Protein AF-A0A6I1W749-F1 (afdb_monomer)

Nearest PDB structures (foldseek):
  5ts2-assembly1_A  TM=9.775E-01  e=1.033E-12  Pseudomonas aeruginosa LESB58
  1qjc-assembly1_B  TM=9.951E-01  e=1.289E-10  Escherichia coli
  9iyg-assembly3_F  TM=9.782E-01  e=4.307E-10  Enterobacter sp. 638
  3l93-assembly1_A  TM=9.966E-01  e=7.873E-10  Yersinia pestis CO92
  3otw-assembly1_C  TM=9.617E-01  e=1.503E-08  Helicobacter pylori 26695

Secondary structure (DSSP, 8-state):
-TGGGTSS-EEEEEE--GGG--SS-HHHHHHHHHHHHTT-TTEEEEEE-S-HHHHHHHTT---------SHHHHHHHHHHHHHHHHH-TT--

Structure (mmCIF, N/CA/C/O backbone):
data_AF-A0A6I1W749-F1
#
_entry.id   AF-A0A6I1W749-F1
#
loop_
_atom_site.group_PDB
_atom_site.id
_atom_site.type_symbol
_atom_site.label_atom_id
_atom_site.label_alt_id
_atom_site.label_comp_id
_atom_site.label_asym_id
_atom_site.label_entity_id
_atom_site.label_seq_id
_atom_site.pdbx_PDB_ins_code
_atom_site.Cartn_x
_atom_site.Cartn_y
_atom_site.Cartn_z
_atom_site.occupancy
_atom_site.B_iso_or_equiv
_atom_site.auth_seq_id
_atom_site.auth_comp_id
_atom_site.auth_asym_id
_atom_site.auth_atom_id
_atom_site.pdbx_PDB_model_num
ATOM 1 N N . GLU A 1 1 ? -8.468 -7.396 -4.852 1.00 91.69 1 GLU A N 1
ATOM 2 C CA . GLU A 1 1 ? -9.906 -7.712 -4.662 1.00 91.69 1 GLU A CA 1
ATOM 3 C C . GLU A 1 1 ? -10.247 -8.398 -3.341 1.00 91.69 1 GLU A C 1
ATOM 5 O O . GLU A 1 1 ? -11.139 -7.921 -2.668 1.00 91.69 1 GLU A O 1
ATOM 10 N N . ARG A 1 2 ? -9.590 -9.491 -2.913 1.00 95.44 2 ARG A N 1
ATOM 11 C CA . ARG A 1 2 ? -9.955 -10.167 -1.640 1.00 95.44 2 ARG A CA 1
ATOM 12 C C . ARG A 1 2 ? -10.018 -9.211 -0.439 1.00 95.44 2 ARG A C 1
ATOM 14 O O . ARG A 1 2 ? -10.986 -9.243 0.305 1.00 95.44 2 ARG A O 1
ATOM 21 N N . ALA A 1 3 ? -9.024 -8.331 -0.324 1.00 94.75 3 ALA A N 1
ATOM 22 C CA . ALA A 1 3 ? -8.960 -7.277 0.686 1.00 94.75 3 ALA A CA 1
ATOM 23 C C . ALA A 1 3 ? -10.212 -6.388 0.719 1.00 94.75 3 ALA A C 1
ATOM 25 O O . ALA A 1 3 ? -10.776 -6.155 1.778 1.00 94.75 3 ALA A O 1
ATOM 26 N N . SER A 1 4 ? -10.685 -5.940 -0.448 1.00 95.69 4 SER A N 1
ATOM 27 C CA . SER A 1 4 ? -11.788 -4.979 -0.545 1.00 95.69 4 SER A CA 1
ATOM 28 C C . SER A 1 4 ? -13.137 -5.565 -0.124 1.00 95.69 4 SER A C 1
ATOM 30 O O . SER A 1 4 ? -14.099 -4.825 0.023 1.00 95.69 4 SER A O 1
ATOM 32 N N . ARG A 1 5 ? -13.224 -6.890 0.058 1.00 96.25 5 ARG A N 1
ATOM 33 C CA . ARG A 1 5 ? -14.405 -7.580 0.599 1.00 96.25 5 ARG A CA 1
ATOM 34 C C . ARG A 1 5 ? -14.325 -7.819 2.109 1.00 96.25 5 ARG A C 1
ATOM 36 O O . ARG A 1 5 ? -15.308 -8.259 2.688 1.00 96.25 5 ARG A O 1
ATOM 43 N N . LEU A 1 6 ? -13.151 -7.620 2.709 1.00 95.31 6 LEU A N 1
ATOM 44 C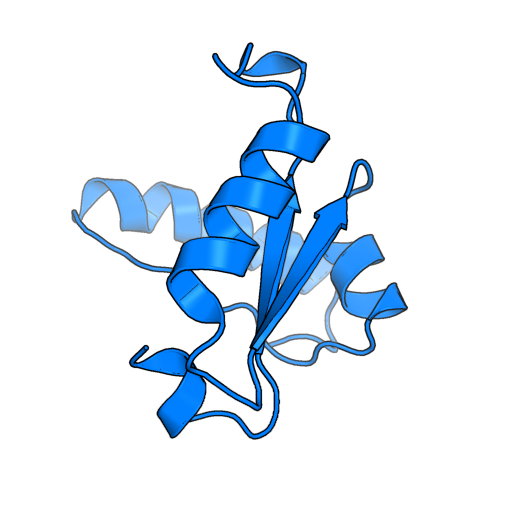 CA . LEU A 1 6 ? -12.872 -7.902 4.121 1.00 95.31 6 LEU A CA 1
ATOM 45 C C . LEU A 1 6 ? -12.735 -6.631 4.962 1.00 95.31 6 LEU A C 1
ATOM 47 O O . LEU A 1 6 ? -12.941 -6.693 6.167 1.00 95.31 6 LEU A O 1
ATOM 51 N N . PHE A 1 7 ? -12.381 -5.509 4.334 1.00 95.50 7 PHE A N 1
ATOM 52 C CA . PHE A 1 7 ? -12.157 -4.230 4.999 1.00 95.50 7 PHE A CA 1
ATOM 53 C C . PHE A 1 7 ? -13.070 -3.154 4.420 1.00 95.50 7 PHE A C 1
ATOM 55 O O . PHE A 1 7 ? -13.325 -3.138 3.212 1.00 95.50 7 PHE A O 1
ATOM 62 N N . ASP A 1 8 ? -13.506 -2.230 5.275 1.00 94.88 8 ASP A N 1
ATOM 63 C CA . ASP A 1 8 ? -14.343 -1.097 4.875 1.00 94.88 8 ASP A CA 1
ATOM 64 C C . ASP A 1 8 ? -13.615 -0.168 3.900 1.00 94.88 8 ASP A C 1
ATOM 66 O O . ASP A 1 8 ? -14.215 0.272 2.925 1.00 94.88 8 ASP A O 1
ATOM 70 N N . HIS A 1 9 ? -12.315 0.067 4.118 1.00 96.69 9 HIS A N 1
ATOM 71 C CA . HIS A 1 9 ? -11.441 0.863 3.250 1.00 96.69 9 HIS A CA 1
ATOM 72 C C . HIS A 1 9 ? -10.099 0.163 3.043 1.00 96.69 9 HIS A C 1
ATOM 74 O O . HIS A 1 9 ? -9.533 -0.404 3.979 1.00 96.69 9 HIS A O 1
ATOM 80 N N . VAL A 1 10 ? -9.570 0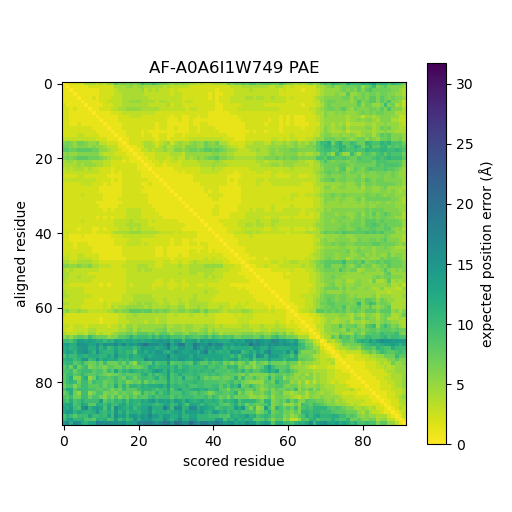.206 1.821 1.00 97.50 10 VAL A N 1
ATOM 81 C CA . VAL A 1 10 ? -8.279 -0.396 1.469 1.00 97.50 10 VAL A CA 1
ATOM 82 C C . VAL A 1 10 ? -7.414 0.618 0.737 1.00 97.50 10 VAL A C 1
ATOM 84 O O . VAL A 1 10 ? -7.786 1.123 -0.318 1.00 97.50 10 VAL A O 1
ATOM 87 N N . ILE 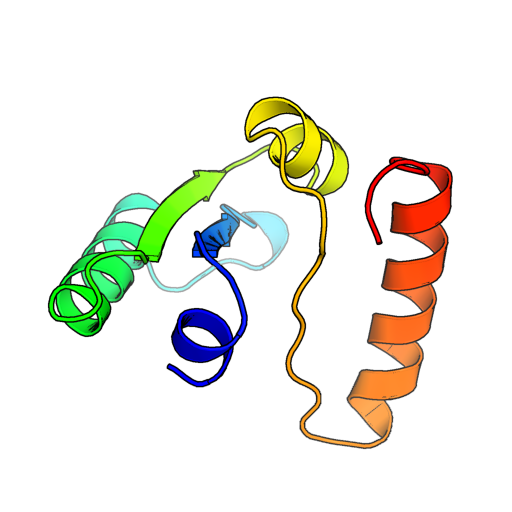A 1 11 ? -6.203 0.840 1.245 1.00 97.75 11 ILE A N 1
ATOM 88 C CA . ILE A 1 11 ? -5.215 1.718 0.612 1.00 97.75 11 ILE A CA 1
ATOM 89 C C . ILE A 1 11 ? -4.123 0.864 -0.034 1.00 97.75 11 ILE A C 1
ATOM 91 O O . ILE A 1 11 ? -3.373 0.155 0.640 1.00 97.75 11 ILE A O 1
ATOM 95 N N . ILE A 1 12 ? -3.997 0.951 -1.355 1.00 97.44 12 ILE A N 1
ATOM 96 C CA . ILE A 1 12 ? -2.856 0.417 -2.098 1.00 97.44 12 ILE A CA 1
ATOM 97 C C . ILE A 1 12 ? -1.719 1.434 -2.002 1.00 97.44 12 ILE A C 1
ATOM 99 O O . ILE A 1 12 ? -1.672 2.424 -2.734 1.00 97.44 12 ILE A O 1
ATOM 103 N N . ALA A 1 13 ? -0.789 1.170 -1.085 1.00 96.75 13 ALA A N 1
ATOM 104 C CA . ALA A 1 13 ? 0.380 2.006 -0.846 1.00 96.75 13 ALA A CA 1
ATOM 105 C C . ALA A 1 13 ? 1.520 1.669 -1.826 1.00 96.75 13 ALA A C 1
ATOM 107 O O . ALA A 1 13 ? 2.188 0.638 -1.710 1.00 96.75 13 ALA A O 1
ATOM 108 N N . VAL A 1 14 ? 1.779 2.551 -2.792 1.00 97.31 14 VAL A N 1
ATOM 109 C CA . VAL A 1 14 ? 2.833 2.379 -3.799 1.00 97.31 14 VAL A CA 1
ATOM 110 C C . VAL A 1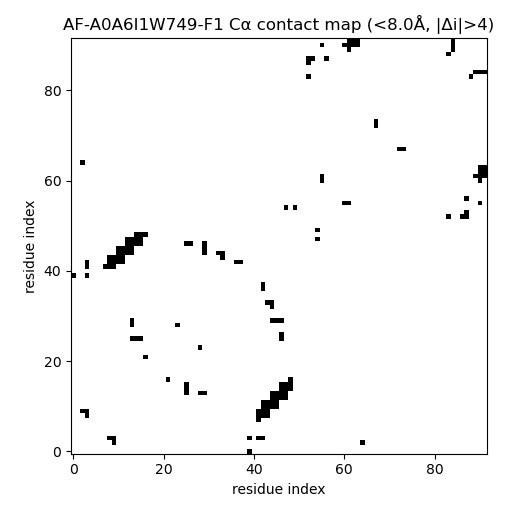 14 ? 4.120 3.051 -3.322 1.00 97.31 14 VAL A C 1
ATOM 112 O O . VAL A 1 14 ? 4.248 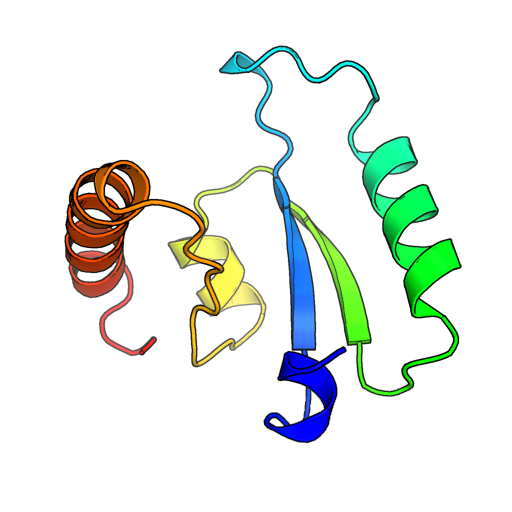4.273 -3.324 1.00 97.31 14 VAL A O 1
ATOM 115 N N . ALA A 1 15 ? 5.117 2.257 -2.935 1.00 96.00 15 ALA A N 1
ATOM 116 C CA . ALA A 1 15 ? 6.390 2.795 -2.457 1.00 96.00 15 ALA A CA 1
ATOM 117 C C . ALA A 1 15 ? 7.229 3.404 -3.598 1.00 96.00 15 ALA A C 1
ATOM 119 O O . ALA A 1 15 ? 7.371 2.807 -4.672 1.00 96.00 15 ALA A O 1
ATOM 120 N N . ALA A 1 16 ? 7.862 4.556 -3.360 1.00 95.25 16 ALA A N 1
ATOM 121 C CA . ALA A 1 16 ? 8.808 5.175 -4.293 1.00 95.25 16 ALA A CA 1
ATOM 122 C C . ALA A 1 16 ? 10.008 4.254 -4.581 1.00 95.25 16 ALA A C 1
ATOM 124 O O . ALA A 1 16 ? 10.373 4.056 -5.735 1.00 95.25 16 ALA A O 1
ATOM 125 N N . SER A 1 17 ? 10.574 3.655 -3.526 1.00 91.44 17 SER A N 1
ATOM 126 C CA . SER A 1 17 ? 11.647 2.644 -3.565 1.00 91.44 17 SER A CA 1
ATOM 127 C C . SER A 1 17 ? 12.804 2.926 -4.549 1.00 91.44 17 SER A C 1
ATOM 129 O O . SER A 1 17 ? 13.183 2.022 -5.295 1.00 91.44 17 SER A O 1
ATOM 131 N N . PRO A 1 18 ? 13.442 4.115 -4.528 1.00 87.38 18 PRO A N 1
ATOM 132 C CA . PRO A 1 18 ? 14.486 4.468 -5.498 1.00 87.38 18 PRO A CA 1
ATOM 133 C C . PRO A 1 18 ? 15.673 3.493 -5.483 1.00 87.38 18 PRO A C 1
ATOM 135 O O . PRO A 1 18 ? 16.186 3.137 -6.533 1.00 87.38 18 PRO A O 1
ATOM 138 N N . LYS A 1 19 ? 16.047 2.956 -4.311 1.00 90.12 19 LYS A N 1
ATOM 139 C CA . LYS A 1 19 ? 17.128 1.959 -4.179 1.00 90.12 19 LYS A CA 1
ATOM 140 C C . LYS A 1 19 ? 16.879 0.656 -4.951 1.00 90.12 19 LYS A C 1
ATOM 142 O O . LYS A 1 19 ? 17.828 -0.069 -5.219 1.00 90.12 19 LYS A O 1
ATOM 147 N N . LYS A 1 20 ? 15.619 0.337 -5.269 1.00 90.31 20 LYS A N 1
ATOM 148 C CA . LYS A 1 20 ? 15.243 -0.859 -6.038 1.00 90.31 20 LYS A CA 1
ATOM 149 C C . LYS A 1 20 ? 15.203 -0.603 -7.549 1.00 90.31 20 LYS A C 1
ATOM 151 O O . LYS A 1 20 ? 14.882 -1.529 -8.281 1.00 90.31 20 LYS A O 1
ATOM 156 N N . ASN A 1 21 ? 15.499 0.622 -7.999 1.00 90.62 21 ASN A N 1
ATOM 157 C CA . ASN A 1 21 ? 15.449 1.057 -9.398 1.00 90.62 21 ASN A CA 1
ATOM 158 C C . ASN A 1 21 ? 14.202 0.548 -10.152 1.00 90.62 21 ASN A C 1
ATOM 160 O O . ASN A 1 21 ? 14.333 -0.250 -11.082 1.00 90.62 21 ASN A O 1
ATOM 164 N N . PRO A 1 22 ? 12.980 0.953 -9.746 1.00 94.56 22 PRO A N 1
ATOM 165 C CA . PRO A 1 22 ? 11.761 0.518 -10.422 1.00 94.56 22 PRO A CA 1
ATOM 166 C C . PRO A 1 22 ? 11.767 0.930 -11.898 1.00 94.56 22 PRO A C 1
ATOM 168 O O . PRO A 1 22 ? 12.185 2.037 -12.225 1.00 94.56 22 PRO A O 1
ATOM 171 N N . LEU A 1 23 ? 11.234 0.070 -12.771 1.00 96.12 23 LEU A N 1
ATOM 172 C CA . LEU A 1 23 ? 11.153 0.338 -14.213 1.00 96.12 23 LEU A CA 1
ATOM 173 C C . LEU A 1 23 ? 10.325 1.591 -14.542 1.00 96.12 23 LEU A C 1
ATOM 175 O O . LEU A 1 23 ? 10.653 2.323 -15.470 1.00 96.12 23 LEU A O 1
ATOM 179 N N . PHE A 1 24 ? 9.253 1.826 -13.782 1.00 96.75 24 PHE A N 1
ATOM 180 C CA . PHE A 1 24 ? 8.341 2.948 -13.989 1.00 96.75 24 PHE A CA 1
ATOM 181 C C . PHE A 1 24 ? 8.447 3.984 -12.859 1.00 96.75 24 PHE A C 1
ATOM 183 O O .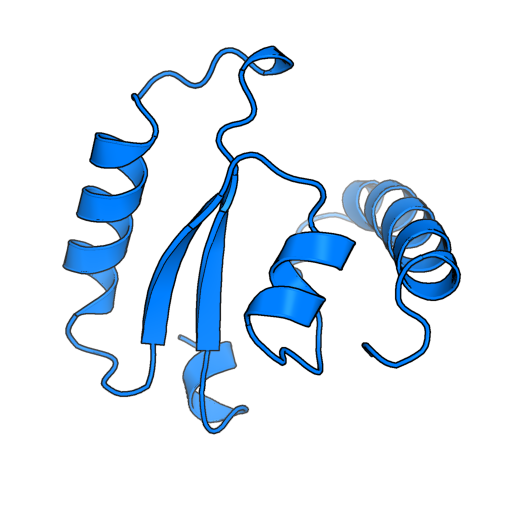 PHE A 1 24 ? 8.551 3.598 -11.681 1.00 96.75 24 PHE A O 1
ATOM 190 N N . PRO A 1 25 ? 8.330 5.289 -13.182 1.00 96.44 25 PRO A N 1
ATOM 191 C CA . PRO A 1 25 ? 8.181 6.349 -12.192 1.00 96.44 25 PRO A CA 1
ATOM 192 C C . PRO A 1 25 ? 7.026 6.076 -11.225 1.00 96.44 25 PRO A C 1
ATOM 194 O O . PRO A 1 25 ? 6.067 5.374 -11.553 1.00 96.44 25 PRO A O 1
ATOM 197 N N . LEU A 1 26 ? 7.109 6.641 -10.017 1.00 96.81 26 LEU A N 1
ATOM 198 C CA . LEU A 1 26 ? 6.077 6.461 -8.991 1.00 96.81 26 LEU A CA 1
ATOM 199 C C . LEU A 1 26 ? 4.686 6.859 -9.501 1.00 96.81 26 LEU A C 1
ATOM 201 O O . LEU A 1 26 ? 3.750 6.081 -9.353 1.00 96.81 26 LEU A O 1
ATOM 205 N N . GLU A 1 27 ? 4.576 8.023 -10.140 1.00 96.81 27 GLU A N 1
ATOM 206 C CA . GLU A 1 27 ? 3.316 8.548 -10.681 1.00 96.81 27 GLU A CA 1
ATOM 207 C C . GLU A 1 27 ? 2.675 7.576 -11.673 1.00 96.81 27 GLU A C 1
ATOM 209 O O . GLU A 1 27 ? 1.500 7.242 -11.545 1.00 96.81 27 GLU A O 1
ATOM 214 N N . GLN A 1 28 ? 3.471 7.029 -12.597 1.00 97.94 28 GLN A N 1
ATOM 215 C CA . GLN A 1 28 ? 2.984 6.059 -13.572 1.00 97.94 28 GLN A CA 1
ATOM 216 C C . GLN A 1 28 ? 2.501 4.766 -12.902 1.00 97.94 28 GLN A C 1
ATOM 218 O O . GLN A 1 28 ? 1.483 4.208 -13.301 1.00 97.94 28 GLN A O 1
ATOM 223 N N . ARG A 1 29 ? 3.191 4.282 -11.861 1.00 98.19 29 ARG A N 1
ATOM 224 C CA . ARG A 1 29 ? 2.762 3.083 -11.116 1.00 98.19 29 ARG A CA 1
ATOM 225 C C . ARG A 1 29 ? 1.466 3.312 -10.344 1.00 98.19 29 ARG A C 1
ATOM 227 O O . ARG A 1 29 ? 0.634 2.411 -10.300 1.00 98.19 29 ARG A O 1
ATOM 234 N N . VAL A 1 30 ? 1.305 4.493 -9.750 1.00 98.31 30 VAL A N 1
ATOM 235 C CA . VAL A 1 30 ? 0.065 4.894 -9.070 1.00 98.31 30 VAL A CA 1
ATOM 236 C C . VAL A 1 30 ? -1.087 4.948 -10.067 1.00 98.31 30 VAL A C 1
ATOM 238 O O . VAL A 1 30 ? -2.137 4.375 -9.797 1.00 98.31 30 VAL A O 1
ATOM 241 N N . GLU A 1 31 ? -0.882 5.564 -11.230 1.00 98.25 31 GLU A N 1
ATOM 242 C CA . GLU A 1 31 ? -1.925 5.686 -12.248 1.00 98.25 31 GLU A CA 1
ATOM 243 C C . GLU A 1 31 ? -2.359 4.324 -12.798 1.00 98.25 31 GLU A C 1
ATOM 245 O O . GLU A 1 31 ? -3.547 4.019 -12.846 1.00 98.25 31 GLU A O 1
ATOM 250 N N . LEU A 1 32 ? -1.398 3.452 -13.116 1.00 98.25 32 LEU A N 1
ATOM 251 C CA . LEU A 1 32 ? -1.695 2.090 -13.563 1.00 98.25 32 LEU A CA 1
ATOM 252 C C . LEU A 1 32 ? -2.495 1.307 -12.518 1.00 98.25 32 LEU A C 1
ATOM 254 O O . LEU A 1 32 ? -3.465 0.639 -12.867 1.00 98.25 32 LEU A O 1
ATOM 258 N N . ALA A 1 33 ? -2.103 1.389 -11.244 1.00 98.12 33 ALA A N 1
ATOM 259 C CA . ALA A 1 33 ? -2.820 0.720 -10.165 1.00 98.12 33 ALA A CA 1
ATOM 260 C C . ALA A 1 33 ? -4.236 1.291 -9.993 1.00 98.12 33 ALA A C 1
ATOM 262 O O . ALA A 1 33 ? -5.177 0.518 -9.845 1.00 98.12 33 ALA A O 1
ATOM 263 N N . ARG A 1 34 ? -4.404 2.616 -10.085 1.00 98.12 34 ARG A N 1
ATOM 264 C CA . ARG A 1 34 ? -5.710 3.283 -10.014 1.00 98.12 34 ARG A CA 1
ATOM 265 C C . ARG A 1 34 ? -6.641 2.824 -11.133 1.00 98.12 34 ARG A C 1
ATOM 267 O O . ARG A 1 34 ? -7.785 2.468 -10.859 1.00 98.12 34 ARG A O 1
ATOM 274 N N . GLU A 1 35 ? -6.151 2.772 -12.369 1.00 98.25 35 GLU A N 1
ATOM 275 C CA . GLU A 1 35 ? -6.953 2.363 -13.525 1.00 98.25 35 GLU A CA 1
ATOM 276 C C . GLU A 1 35 ? -7.469 0.926 -13.414 1.00 98.25 35 GLU A C 1
ATOM 278 O O . GLU A 1 35 ? -8.630 0.660 -13.730 1.00 98.25 35 GLU A O 1
ATOM 283 N N . VAL A 1 36 ? -6.641 -0.004 -12.931 1.00 97.88 36 VAL A N 1
ATOM 284 C CA . VAL A 1 36 ? -7.040 -1.416 -12.804 1.00 97.88 36 VAL A CA 1
ATOM 285 C C . VAL A 1 36 ? -7.894 -1.704 -11.571 1.00 97.88 36 VAL A C 1
ATOM 287 O O . VAL A 1 36 ? -8.491 -2.775 -11.503 1.00 97.88 36 VAL A O 1
ATOM 290 N N . THR A 1 37 ? -7.966 -0.790 -10.598 1.00 97.75 37 THR A N 1
ATOM 291 C CA . THR A 1 37 ? -8.798 -0.953 -9.392 1.00 97.75 37 THR A CA 1
ATOM 292 C C . THR A 1 37 ? -10.001 -0.023 -9.333 1.00 97.75 37 THR A C 1
ATOM 294 O O . THR A 1 37 ? -10.726 -0.054 -8.343 1.00 97.75 37 THR A O 1
ATOM 297 N N . LYS A 1 38 ? -10.262 0.779 -10.371 1.00 97.19 38 LYS A N 1
ATOM 298 C CA . LYS A 1 38 ? -11.352 1.773 -10.386 1.00 97.19 38 LYS A CA 1
ATOM 299 C C . LYS A 1 38 ? -12.757 1.204 -10.174 1.00 97.19 38 LYS A C 1
ATOM 301 O O . LYS A 1 38 ? -13.662 1.936 -9.794 1.00 97.19 38 LYS A O 1
ATOM 306 N N . HIS A 1 39 ? -12.962 -0.087 -10.434 1.00 97.56 39 HIS A N 1
ATOM 307 C CA . HIS A 1 39 ? -14.234 -0.778 -10.195 1.00 97.56 39 HIS A CA 1
ATOM 308 C C . HIS A 1 39 ? -14.476 -1.115 -8.717 1.00 97.56 39 HIS A C 1
ATOM 310 O O . HIS A 1 39 ? -15.558 -1.592 -8.380 1.00 97.56 39 HIS A O 1
ATOM 316 N N . LEU A 1 40 ? -13.490 -0.898 -7.842 1.00 97.88 40 LEU A N 1
ATOM 317 C CA . LEU A 1 40 ? -13.573 -1.157 -6.407 1.00 97.88 40 LEU A CA 1
ATOM 318 C C . LEU A 1 40 ? -13.779 0.176 -5.662 1.00 97.88 40 LEU A C 1
ATOM 320 O O . LEU A 1 40 ? -12.826 0.939 -5.517 1.00 97.88 40 LEU A O 1
ATOM 324 N N . PRO A 1 41 ? -14.996 0.479 -5.174 1.00 96.50 41 PRO A N 1
ATOM 325 C CA . PRO A 1 41 ? -15.336 1.807 -4.651 1.00 96.50 41 PRO A CA 1
ATOM 326 C C . PRO A 1 41 ? -14.659 2.147 -3.317 1.00 96.50 41 PRO A C 1
ATOM 328 O O . PRO A 1 41 ? -14.590 3.313 -2.948 1.00 96.50 41 PRO A O 1
ATOM 331 N N . ASN A 1 42 ? -14.171 1.140 -2.593 1.00 97.69 42 ASN A N 1
ATOM 332 C CA . ASN A 1 42 ? -13.489 1.278 -1.308 1.00 97.69 42 ASN A CA 1
ATOM 333 C C . ASN A 1 42 ? -11.968 1.085 -1.407 1.00 97.69 42 ASN A C 1
ATOM 335 O O . ASN A 1 42 ? -11.320 0.736 -0.419 1.00 97.69 42 ASN A O 1
ATOM 339 N N . VAL A 1 43 ? -11.401 1.233 -2.608 1.00 98.00 43 VAL A N 1
ATOM 340 C CA . VAL A 1 43 ? -9.959 1.128 -2.833 1.00 98.00 43 VAL A CA 1
ATOM 341 C C . VAL A 1 43 ? -9.400 2.476 -3.254 1.00 98.00 43 VAL A C 1
ATOM 343 O O . VAL A 1 43 ? -9.805 3.049 -4.263 1.00 98.00 43 VAL A O 1
ATOM 346 N N . GLU A 1 44 ? -8.403 2.939 -2.514 1.00 97.50 44 GLU A N 1
ATOM 347 C CA . GLU A 1 44 ? -7.616 4.121 -2.839 1.00 97.50 44 GLU A CA 1
ATOM 348 C C . GLU A 1 44 ? -6.186 3.720 -3.214 1.00 97.50 44 GLU A C 1
ATOM 350 O O . GLU A 1 44 ? -5.638 2.752 -2.687 1.00 97.50 44 GLU A O 1
ATOM 355 N N . VAL A 1 45 ? -5.558 4.465 -4.124 1.00 98.12 45 VAL A N 1
ATOM 356 C CA . VAL A 1 45 ? -4.162 4.242 -4.521 1.00 98.12 45 VAL A CA 1
ATOM 357 C C . VAL A 1 45 ? -3.346 5.484 -4.208 1.00 98.12 45 VAL A C 1
ATOM 359 O O . VAL A 1 45 ? -3.594 6.553 -4.772 1.00 98.12 45 VAL A O 1
ATOM 362 N N . VAL A 1 46 ? -2.340 5.322 -3.350 1.00 97.81 46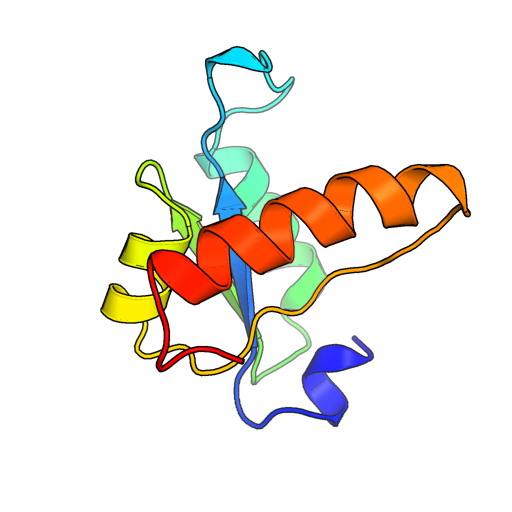 VAL A N 1
ATOM 363 C CA . VAL A 1 46 ? -1.514 6.424 -2.848 1.00 97.81 46 VAL A CA 1
ATOM 364 C C . VAL A 1 46 ? -0.040 6.067 -2.981 1.00 97.81 46 VAL A C 1
ATOM 366 O O . VAL A 1 46 ? 0.410 5.004 -2.552 1.00 97.81 46 VAL A O 1
ATOM 369 N N . GLY A 1 47 ? 0.729 6.965 -3.593 1.00 97.00 47 GLY A N 1
ATOM 370 C CA . GLY A 1 47 ? 2.184 6.865 -3.635 1.00 97.00 47 GLY A CA 1
ATOM 371 C C . GLY A 1 47 ? 2.813 7.437 -2.367 1.00 97.00 47 GLY A C 1
ATOM 372 O O . GLY A 1 47 ? 2.363 8.467 -1.875 1.00 97.00 47 GLY A O 1
ATOM 373 N N . PHE A 1 48 ? 3.878 6.816 -1.860 1.00 96.50 48 PHE A N 1
ATOM 374 C CA . PHE A 1 48 ? 4.594 7.321 -0.684 1.00 96.50 48 PHE A CA 1
ATOM 375 C C . PHE A 1 48 ? 6.114 7.168 -0.805 1.00 96.50 48 PHE A C 1
ATOM 377 O O . PHE A 1 48 ? 6.626 6.285 -1.501 1.00 96.50 48 PHE A O 1
ATOM 384 N N . SER A 1 49 ? 6.849 8.035 -0.108 1.00 93.94 49 SER A N 1
ATOM 385 C CA . SER A 1 49 ? 8.321 8.064 -0.078 1.00 93.94 49 SER A CA 1
ATOM 386 C C . SER A 1 49 ? 8.919 7.976 1.334 1.00 93.94 49 SER A C 1
ATOM 388 O O . SER A 1 49 ? 10.141 7.947 1.476 1.00 93.94 49 SER A O 1
ATOM 390 N N . THR A 1 50 ? 8.077 7.897 2.367 1.00 92.31 50 THR A N 1
ATOM 391 C CA . THR A 1 50 ? 8.449 7.770 3.785 1.00 92.31 50 THR A CA 1
ATOM 392 C C . THR A 1 50 ? 8.530 6.299 4.225 1.00 92.31 50 THR A C 1
ATOM 394 O O . THR A 1 50 ? 8.388 5.381 3.413 1.00 92.31 50 THR A O 1
ATOM 397 N N . LEU A 1 51 ? 8.803 6.036 5.512 1.00 89.38 51 LEU A N 1
ATOM 398 C CA . LEU A 1 51 ? 8.676 4.678 6.055 1.00 89.38 51 LEU A CA 1
ATOM 399 C C . LEU A 1 51 ? 7.207 4.256 6.064 1.00 89.38 51 LEU A C 1
ATOM 401 O O . LEU A 1 51 ? 6.330 5.050 6.393 1.00 89.38 51 LEU A O 1
ATOM 405 N N . LEU A 1 52 ? 6.960 2.974 5.797 1.00 89.62 52 LEU A N 1
ATOM 406 C CA . LEU A 1 52 ? 5.610 2.417 5.776 1.00 89.62 52 LEU A CA 1
ATOM 407 C C . LEU A 1 52 ? 4.853 2.646 7.095 1.00 89.62 52 LEU A C 1
ATOM 409 O O . LEU A 1 52 ? 3.674 2.967 7.059 1.00 89.62 52 LEU A O 1
ATOM 413 N N . ALA A 1 53 ? 5.531 2.531 8.240 1.00 87.81 53 ALA A N 1
ATOM 414 C CA . ALA A 1 53 ? 4.946 2.801 9.553 1.00 87.81 53 ALA A CA 1
ATOM 415 C C . ALA A 1 53 ? 4.458 4.256 9.701 1.00 87.81 53 ALA A C 1
ATOM 417 O O . ALA A 1 53 ? 3.374 4.498 10.225 1.00 87.81 53 ALA A O 1
ATOM 418 N N . HIS A 1 54 ? 5.226 5.229 9.195 1.00 90.56 54 HIS A N 1
ATOM 419 C CA . HIS A 1 54 ? 4.815 6.636 9.202 1.00 90.56 54 HIS A CA 1
ATOM 420 C C . HIS A 1 54 ? 3.640 6.871 8.260 1.00 90.56 54 HIS A C 1
ATOM 422 O O . HIS A 1 54 ? 2.660 7.486 8.665 1.00 90.56 54 HIS A O 1
ATOM 428 N N . PHE A 1 55 ? 3.704 6.311 7.052 1.00 93.19 55 PHE A N 1
ATOM 429 C CA . PHE A 1 55 ? 2.608 6.392 6.094 1.00 93.19 55 PHE A CA 1
ATOM 430 C C . PHE A 1 55 ? 1.311 5.790 6.655 1.00 93.19 55 PHE A C 1
ATOM 432 O O . PHE A 1 55 ? 0.259 6.411 6.570 1.00 93.19 55 PHE A O 1
ATOM 439 N N . ALA A 1 56 ? 1.378 4.619 7.293 1.00 91.69 56 ALA A N 1
ATOM 440 C CA . ALA A 1 56 ? 0.218 3.996 7.927 1.00 91.69 56 ALA A CA 1
ATOM 441 C C . ALA A 1 56 ? -0.403 4.905 8.991 1.00 91.69 56 ALA A C 1
ATOM 443 O O . ALA A 1 56 ? -1.616 5.088 9.008 1.00 91.69 56 ALA A O 1
ATOM 444 N N . LYS A 1 57 ? 0.430 5.540 9.823 1.00 91.12 57 LYS A N 1
ATOM 445 C CA . LYS A 1 57 ? -0.032 6.500 10.827 1.00 91.12 57 LYS A CA 1
ATOM 446 C C . LYS A 1 57 ? -0.670 7.743 10.201 1.00 91.12 57 LYS A C 1
ATOM 448 O O . LYS A 1 57 ? -1.716 8.175 10.665 1.00 91.12 57 LYS A O 1
ATOM 453 N N . GLU A 1 58 ? -0.074 8.301 9.148 1.00 92.75 58 GLU A N 1
ATOM 454 C CA . GLU A 1 58 ? -0.626 9.449 8.406 1.00 92.75 58 GLU A CA 1
ATOM 455 C C . GLU A 1 58 ? -1.994 9.134 7.787 1.00 92.75 58 GLU A C 1
ATOM 457 O O . GLU A 1 58 ? -2.878 9.987 7.776 1.00 92.75 58 GLU A O 1
ATOM 462 N N . GLN A 1 59 ? -2.181 7.901 7.311 1.00 93.62 59 GLN A N 1
ATOM 463 C CA . GLN A 1 59 ? -3.438 7.425 6.732 1.00 93.62 59 GLN A CA 1
ATOM 464 C C . GLN A 1 59 ? -4.436 6.887 7.769 1.00 93.62 59 GLN A C 1
ATOM 466 O O . GLN A 1 59 ? -5.518 6.449 7.390 1.00 93.62 59 GLN A O 1
ATOM 471 N N . ASN A 1 60 ? -4.093 6.899 9.064 1.00 92.31 60 ASN A N 1
ATOM 472 C CA . ASN A 1 60 ? -4.858 6.242 10.131 1.00 92.31 60 ASN A CA 1
ATOM 473 C C . ASN A 1 60 ? -5.190 4.771 9.805 1.00 92.31 60 ASN A C 1
ATOM 475 O O . ASN A 1 60 ? -6.281 4.292 10.095 1.00 92.31 60 ASN A O 1
ATOM 479 N N . ALA A 1 61 ? -4.258 4.062 9.167 1.00 92.12 61 ALA A N 1
ATOM 480 C CA . ALA A 1 61 ? -4.416 2.658 8.821 1.00 92.12 61 ALA A CA 1
ATOM 481 C C . ALA A 1 61 ? -4.147 1.770 10.040 1.00 92.12 61 ALA A C 1
ATOM 483 O O . ALA A 1 61 ? -3.128 1.920 10.710 1.00 92.12 61 ALA A O 1
ATOM 484 N N . ASN A 1 62 ? -5.040 0.814 10.285 1.00 90.00 62 ASN A N 1
ATOM 485 C CA . ASN A 1 62 ? -4.975 -0.069 11.451 1.00 90.00 62 ASN A CA 1
ATOM 486 C C . ASN A 1 62 ? -4.392 -1.451 11.150 1.00 90.00 62 ASN A C 1
ATOM 488 O O . ASN A 1 62 ? -4.099 -2.173 12.091 1.00 90.00 62 ASN A O 1
ATOM 492 N N . VAL A 1 63 ? -4.250 -1.836 9.876 1.00 91.69 63 VAL A N 1
ATOM 493 C CA . VAL A 1 63 ? -3.825 -3.191 9.486 1.00 91.69 63 VAL A CA 1
ATOM 494 C C . VAL A 1 63 ? -2.865 -3.151 8.302 1.00 91.69 63 VAL A C 1
ATOM 496 O O . VAL A 1 63 ? -3.129 -2.484 7.295 1.00 91.69 63 VAL A O 1
ATOM 499 N N . PHE A 1 64 ? -1.787 -3.933 8.368 1.00 91.25 64 PHE A N 1
ATOM 500 C CA . PHE A 1 64 ? -0.930 -4.215 7.218 1.00 91.25 64 PHE A CA 1
ATOM 501 C C . PHE A 1 64 ? -1.351 -5.493 6.494 1.00 91.25 64 PHE A C 1
ATOM 503 O O . PHE A 1 64 ? -1.149 -6.606 6.971 1.00 91.25 64 PHE A O 1
ATOM 510 N N . LEU A 1 65 ? -1.846 -5.351 5.262 1.00 91.81 65 LEU A N 1
ATOM 511 C CA . LEU A 1 65 ? -2.154 -6.504 4.420 1.00 91.81 65 LEU A CA 1
ATOM 512 C C . LEU A 1 65 ? -0.977 -6.877 3.508 1.00 91.81 65 LEU A C 1
ATOM 514 O O . LEU A 1 65 ? -0.500 -6.060 2.717 1.00 91.81 65 LEU A O 1
ATOM 518 N N . ARG A 1 66 ? -0.547 -8.141 3.571 1.00 87.31 66 ARG A N 1
ATOM 519 C CA . ARG A 1 66 ? 0.546 -8.696 2.757 1.00 87.31 66 ARG A CA 1
ATOM 520 C C . ARG A 1 66 ? 0.135 -10.000 2.082 1.00 87.31 66 ARG A C 1
ATOM 522 O O . ARG A 1 66 ? -0.565 -10.822 2.667 1.00 87.31 66 ARG A O 1
ATOM 529 N N . GLY A 1 67 ? 0.560 -10.176 0.832 1.00 87.56 67 GLY A N 1
ATOM 530 C CA . GLY A 1 67 ? 0.435 -11.442 0.112 1.00 87.56 67 GLY A CA 1
ATOM 531 C C . GLY A 1 67 ? 1.686 -12.290 0.321 1.00 87.56 67 GLY A C 1
ATOM 532 O O . GLY A 1 67 ? 2.790 -11.773 0.198 1.00 87.56 67 GLY A O 1
ATOM 533 N N . LEU A 1 68 ? 1.510 -13.576 0.617 1.00 86.81 68 LEU A N 1
ATOM 534 C CA . LEU A 1 68 ? 2.591 -14.559 0.708 1.00 86.81 68 LEU A CA 1
ATOM 535 C C . LEU A 1 68 ? 2.423 -15.561 -0.432 1.00 86.81 68 LEU A C 1
ATOM 537 O O . LEU A 1 68 ? 1.333 -16.120 -0.583 1.00 86.81 68 LEU A O 1
ATOM 541 N N . HIS A 1 69 ? 3.458 -15.765 -1.248 1.00 81.69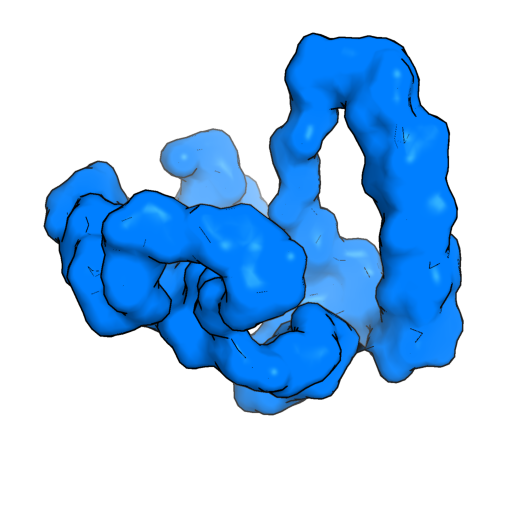 69 HIS A N 1
ATOM 542 C CA . HIS A 1 69 ? 3.389 -16.663 -2.405 1.00 81.69 69 HIS A CA 1
ATOM 543 C C . HIS A 1 69 ? 4.213 -17.938 -2.204 1.00 81.69 69 HIS A C 1
ATOM 545 O O . HIS A 1 69 ? 3.771 -19.010 -2.613 1.00 81.69 69 HIS A O 1
ATOM 551 N N . ALA A 1 70 ? 5.369 -17.848 -1.547 1.00 77.38 70 ALA A N 1
ATOM 552 C CA . ALA A 1 70 ? 6.232 -18.987 -1.249 1.00 77.38 70 ALA A CA 1
ATOM 553 C C . ALA A 1 70 ? 6.660 -19.021 0.226 1.00 77.38 70 ALA A C 1
ATOM 555 O O . ALA A 1 70 ? 6.632 -18.011 0.925 1.00 77.38 70 ALA A O 1
ATOM 556 N N . VAL A 1 71 ? 7.121 -20.187 0.695 1.00 73.69 71 VAL A N 1
ATOM 557 C CA . VAL A 1 71 ? 7.643 -20.353 2.067 1.00 73.69 71 VAL A CA 1
ATOM 558 C C . VAL A 1 71 ? 8.835 -19.422 2.329 1.00 73.69 71 VAL A C 1
ATOM 560 O O . VAL A 1 71 ? 8.978 -18.913 3.432 1.00 73.69 71 VAL A O 1
ATOM 563 N N . SER A 1 72 ? 9.649 -19.125 1.313 1.00 73.44 72 SER A N 1
ATOM 564 C CA . SER A 1 72 ? 10.758 -18.169 1.422 1.00 73.44 72 SER A CA 1
ATOM 565 C C . SER A 1 72 ? 10.307 -16.728 1.682 1.00 73.44 72 SER A C 1
ATOM 567 O O . SER A 1 72 ? 11.042 -15.968 2.307 1.00 73.44 72 SER A O 1
ATOM 569 N N . ASP A 1 73 ? 9.103 -16.345 1.241 1.00 73.94 73 ASP A N 1
ATOM 570 C CA . ASP A 1 73 ? 8.555 -15.010 1.517 1.00 73.94 73 ASP A CA 1
ATOM 571 C C . ASP A 1 73 ? 8.192 -14.868 2.999 1.00 73.94 73 ASP A C 1
ATOM 573 O O . ASP A 1 73 ? 8.232 -13.768 3.546 1.00 73.94 73 ASP A O 1
ATOM 577 N N . PHE A 1 74 ? 7.872 -15.985 3.663 1.00 75.00 74 PHE A N 1
ATOM 578 C CA . PHE A 1 74 ? 7.450 -15.992 5.058 1.00 75.00 74 PHE A CA 1
ATOM 579 C C . PHE A 1 74 ? 8.545 -15.476 5.989 1.00 75.00 74 PHE A C 1
ATOM 581 O O . PHE A 1 74 ? 8.265 -14.610 6.808 1.00 75.00 74 PHE A O 1
ATOM 588 N N . GLU A 1 75 ? 9.786 -15.953 5.867 1.00 77.56 75 GLU A N 1
ATOM 589 C CA . GLU A 1 75 ? 10.871 -15.520 6.760 1.00 77.56 75 GLU A CA 1
ATOM 590 C C . GLU A 1 75 ? 11.164 -14.021 6.622 1.00 77.56 75 GLU A C 1
ATOM 592 O O . GLU A 1 75 ? 11.307 -13.317 7.626 1.00 77.56 75 GLU A O 1
ATOM 597 N N . TYR A 1 76 ? 11.199 -13.517 5.384 1.00 78.38 76 TYR A N 1
ATOM 598 C CA . TYR A 1 76 ? 11.423 -12.100 5.108 1.00 78.38 76 TYR A CA 1
ATOM 599 C C . TYR A 1 76 ? 10.280 -11.225 5.641 1.00 78.38 76 TYR A C 1
ATOM 601 O O . TYR A 1 76 ? 10.520 -10.245 6.352 1.00 78.38 76 TYR A O 1
ATOM 609 N N . GLU A 1 77 ? 9.031 -11.588 5.344 1.00 78.88 77 GLU A N 1
ATOM 610 C CA . GLU A 1 77 ? 7.859 -10.838 5.804 1.00 78.88 77 GLU A CA 1
ATOM 611 C C . GLU A 1 77 ? 7.687 -10.934 7.326 1.00 78.88 77 GLU A C 1
ATOM 613 O O . GLU A 1 77 ? 7.308 -9.951 7.958 1.00 78.88 77 GLU A O 1
ATOM 618 N N . PHE A 1 78 ? 8.051 -12.057 7.954 1.00 81.88 78 PHE A N 1
ATOM 619 C CA . PHE A 1 78 ? 8.015 -12.210 9.410 1.00 81.88 78 PHE A CA 1
ATOM 620 C C . PHE A 1 78 ? 8.993 -11.257 10.112 1.00 81.88 78 PHE A C 1
ATOM 622 O O . PHE A 1 78 ? 8.651 -10.646 11.129 1.00 81.88 78 PHE A O 1
ATOM 629 N N . GLN A 1 79 ? 10.196 -11.068 9.559 1.00 82.88 79 GLN A N 1
ATOM 630 C CA . GLN A 1 79 ? 11.140 -10.072 10.075 1.00 82.88 79 GLN A CA 1
ATOM 631 C C . GLN A 1 79 ? 10.599 -8.646 9.930 1.00 82.88 79 GLN A C 1
ATOM 633 O O . GLN A 1 79 ? 10.640 -7.873 10.891 1.00 82.88 79 GLN A O 1
ATOM 638 N N . LEU A 1 80 ? 10.046 -8.300 8.763 1.00 82.00 80 LEU A N 1
ATOM 639 C CA . LEU A 1 80 ? 9.463 -6.976 8.535 1.00 82.00 80 LEU A CA 1
ATOM 640 C C . LEU A 1 80 ? 8.263 -6.695 9.439 1.00 82.00 80 LEU A C 1
ATOM 642 O O . LEU A 1 80 ? 8.144 -5.585 9.958 1.00 82.00 80 LEU A O 1
ATOM 646 N N . ALA A 1 81 ? 7.390 -7.681 9.639 1.00 80.69 81 ALA A N 1
ATOM 647 C CA . ALA A 1 81 ? 6.236 -7.559 10.519 1.00 80.69 81 ALA A CA 1
ATOM 648 C C . ALA A 1 81 ? 6.674 -7.243 11.956 1.00 80.69 81 ALA A C 1
ATOM 650 O O . ALA A 1 81 ? 6.147 -6.317 12.568 1.00 80.69 81 ALA A O 1
ATOM 651 N N . ASN A 1 82 ? 7.701 -7.931 12.467 1.00 83.19 82 ASN A N 1
ATOM 652 C CA . ASN A 1 82 ? 8.242 -7.654 13.799 1.00 83.19 82 ASN A CA 1
ATOM 653 C C . ASN A 1 82 ? 8.838 -6.245 13.916 1.00 83.19 82 ASN A C 1
ATOM 655 O O . ASN A 1 82 ? 8.601 -5.567 14.915 1.00 83.19 82 ASN A O 1
ATOM 659 N N . MET A 1 83 ? 9.572 -5.777 12.901 1.00 84.38 83 MET A N 1
ATOM 660 C CA . MET A 1 83 ? 10.098 -4.408 12.888 1.00 84.38 83 MET A CA 1
ATOM 661 C C . MET A 1 83 ? 8.977 -3.365 12.857 1.00 84.38 83 MET A C 1
ATOM 663 O O . MET A 1 83 ? 9.012 -2.397 13.614 1.00 84.38 83 MET A O 1
ATOM 667 N N . ASN A 1 84 ? 7.963 -3.560 12.013 1.00 81.25 84 ASN A N 1
ATOM 668 C CA . ASN A 1 84 ? 6.844 -2.626 11.913 1.00 81.25 84 ASN A CA 1
ATOM 669 C C . ASN A 1 84 ? 6.005 -2.605 13.190 1.00 81.25 84 ASN A C 1
ATOM 671 O O . ASN A 1 84 ? 5.633 -1.522 13.619 1.00 81.25 84 ASN A O 1
ATOM 675 N N . ARG A 1 85 ? 5.796 -3.747 13.854 1.00 81.69 85 ARG A N 1
ATOM 676 C CA . ARG A 1 85 ? 5.105 -3.807 15.150 1.00 81.69 85 ARG A CA 1
ATOM 677 C C . ARG A 1 85 ? 5.829 -3.012 16.242 1.00 81.69 85 ARG A C 1
ATOM 679 O O . ARG A 1 85 ? 5.184 -2.438 17.108 1.00 81.69 85 ARG A O 1
ATOM 686 N N . GLN A 1 86 ? 7.162 -2.944 16.203 1.00 80.56 86 GLN A N 1
ATOM 687 C CA . GLN A 1 86 ? 7.923 -2.083 17.119 1.00 80.56 86 GLN A CA 1
ATOM 688 C C . GLN A 1 86 ? 7.783 -0.592 16.777 1.00 80.56 86 GLN A C 1
ATOM 690 O O . GLN A 1 86 ? 7.753 0.242 17.678 1.00 80.56 86 GLN A O 1
ATOM 695 N N . LEU A 1 87 ? 7.713 -0.248 15.488 1.00 77.31 87 LEU A N 1
ATOM 696 C CA . LEU A 1 87 ? 7.641 1.140 15.014 1.00 77.31 87 LEU A CA 1
ATOM 697 C C . LEU A 1 87 ? 6.217 1.722 15.030 1.00 77.31 87 LEU A C 1
ATOM 699 O O . LEU A 1 87 ? 6.054 2.938 15.122 1.00 77.31 87 LEU A O 1
ATOM 703 N N . ALA A 1 88 ? 5.205 0.868 14.920 1.00 79.50 88 ALA A N 1
ATOM 704 C CA . ALA A 1 88 ? 3.787 1.198 14.877 1.00 79.50 88 ALA A CA 1
ATOM 705 C C . ALA A 1 88 ? 2.991 0.142 15.671 1.00 79.50 88 ALA A C 1
ATOM 707 O O . ALA A 1 88 ? 2.342 -0.712 15.072 1.00 79.50 88 ALA A O 1
ATOM 708 N N . PRO A 1 89 ? 3.051 0.171 17.015 1.00 78.88 89 PRO A N 1
ATOM 709 C CA . PRO A 1 89 ? 2.405 -0.835 17.864 1.00 78.88 89 PRO A CA 1
ATOM 710 C C . PRO A 1 89 ? 0.873 -0.818 17.787 1.00 78.88 89 PRO A C 1
ATOM 712 O O . PRO A 1 89 ? 0.244 -1.822 18.103 1.00 78.88 89 PRO A O 1
ATOM 715 N N . ASP A 1 90 ? 0.287 0.298 17.347 1.00 78.62 90 ASP A N 1
ATOM 716 C CA . ASP A 1 90 ? -1.162 0.471 17.189 1.00 78.62 90 ASP A CA 1
ATOM 717 C C . ASP A 1 90 ? -1.693 -0.073 15.845 1.00 78.62 90 ASP A C 1
ATOM 719 O O . ASP A 1 90 ? -2.885 0.047 15.558 1.00 78.62 90 ASP A O 1
ATOM 723 N N . VAL A 1 91 ? -0.811 -0.626 15.003 1.00 76.31 91 VAL A N 1
ATOM 724 C CA . VAL A 1 91 ? -1.136 -1.187 13.684 1.00 76.31 91 VAL A CA 1
ATOM 725 C C . VAL A 1 91 ? -0.914 -2.700 13.718 1.00 76.31 91 VAL A C 1
ATOM 727 O O . VAL A 1 91 ? 0.185 -3.160 14.03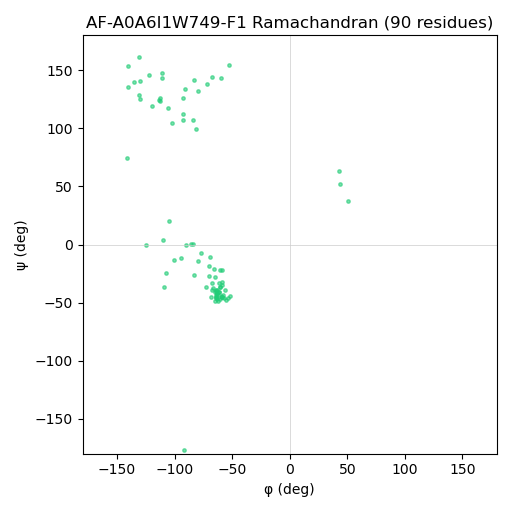9 1.00 76.31 91 VAL A O 1
ATOM 730 N N . GLU A 1 92 ? -1.959 -3.461 13.394 1.00 65.06 92 GLU A N 1
ATOM 731 C CA . GLU A 1 92 ? -1.974 -4.932 13.377 1.00 65.06 92 GLU A CA 1
ATOM 732 C C . GLU A 1 92 ? -1.306 -5.547 12.137 1.00 65.06 92 GLU A C 1
ATOM 734 O O . GLU A 1 92 ? -1.503 -5.044 11.000 1.00 65.06 92 GLU A O 1
#

Mean predicted aligned error: 4.87 Å

Foldseek 3Di:
DVVLVVDQAEEAEQEQPVVVVDPDGQVVVQVVVCVVCVVRPRYHYDYDHDDPLVVCVVVVNAEDDDDDDDPVVCVVVVVVVVVSCVSRVSHD

Radius of gyration: 13.83 Å; Cα contacts (8 Å, |Δi|>4): 79; chains: 1; bounding box: 32×30×32 Å

pLDDT: mean 90.38, std 7.92, range [65.06, 98.31]

Sequence (92 aa):
ERASRLFDHVIIAVAASPKKNPLFPLEQRVELAREVTKHLPNVEVVGFSTLLAHFAKEQNANVFLRGLHAVSDFEYEFQLANMNRQLAPDVE

Solvent-accessible surface area (backbone atoms only — not comparable to full-atom values): 5720 Å² total; per-residue (Å²): 112,76,62,62,77,75,39,88,66,38,76,50,74,42,68,50,56,69,95,71,63,62,95,59,58,56,67,58,52,37,50,54,52,40,68,78,40,64,90,42,90,45,55,45,66,45,71,45,83,72,57,67,53,57,51,32,60,76,68,70,48,52,65,75,89,80,89,79,88,50,78,76,47,46,63,58,49,52,54,50,51,56,54,42,40,72,74,30,71,84,34,85